Protein AF-A0A060YEF3-F1 (afdb_monomer_lite)

Foldseek 3Di:
DAQVVVLVCCLPPVVVVCVVVVVPLQDAAEDEPVDPVHHDFHPDPSRNPHHYDYDAADQLPLVVVVVVVLCVQCVVVPVPDPVSSVVSVVVPDPVVSVVSVVCNVVSVVQCVVVVNDDDPD

Organism: Oncorhynchus mykiss (NCBI:txid8022)

Radius of gyration: 16.19 Å; chains: 1; bounding box: 33×41×39 Å

pLDDT: mean 78.01, std 9.64, range [54.53, 89.94]

Sequence (121 aa):
MNGAKYREILDENLLRSAQDLRLGRRFTFQQDNVTLSTQPRPRRSDLSECPRVSQPEPGLELDRTSLEILQIAVQQRSPFKLRIYREEWEKLPKCRCAKLVATFPRRLKAVITAKGVSTKY

InterPro domains:
  IPR036397 Ribonuclease H superfamily [G3DSA:3.30.420.10] (1-46)
  IPR036397 Ribonuclease H superfamily [G3DSA:3.30.420.10] (67-121)

Secondary structure (DSSP, 8-state):
--HHHHHHHHHHHHHHHHHHTT--S---EEE-HHHHTTSPPPS-HHHHTSPEEEPPSTT--HHHHHHHHHHHHHHHH-TT-HHHHHHHHHHS-HHHHHHHHHHHHHHHHHHHHTTT-----

Structure (mmCIF, N/CA/C/O backbone):
data_AF-A0A060YEF3-F1
#
_entry.id   AF-A0A060YEF3-F1
#
loop_
_atom_site.group_PDB
_atom_site.id
_atom_site.type_symbol
_atom_site.label_atom_id
_atom_site.label_alt_id
_atom_site.label_comp_id
_atom_site.label_asym_id
_atom_site.label_entity_id
_atom_site.label_seq_id
_atom_site.pdbx_PDB_ins_code
_atom_site.Cartn_x
_atom_site.Cartn_y
_atom_site.Cartn_z
_atom_site.occupancy
_atom_site.B_iso_or_equiv
_atom_site.auth_seq_id
_atom_site.auth_comp_id
_atom_site.auth_asym_id
_atom_site.auth_atom_id
_atom_site.pdbx_PDB_model_num
ATOM 1 N N . MET A 1 1 ? 10.325 -6.526 16.569 1.00 74.62 1 MET A N 1
ATOM 2 C CA . MET A 1 1 ? 9.284 -7.438 16.037 1.00 74.62 1 MET A CA 1
ATOM 3 C C . MET A 1 1 ? 9.890 -8.834 15.914 1.00 74.62 1 MET A C 1
ATOM 5 O O . MET A 1 1 ? 11.038 -8.906 15.502 1.00 74.62 1 MET A O 1
ATOM 9 N N . ASN A 1 2 ? 9.187 -9.912 16.280 1.00 83.31 2 ASN A N 1
ATOM 10 C CA . ASN A 1 2 ? 9.643 -11.301 16.074 1.00 83.31 2 ASN A CA 1
ATOM 11 C C . ASN A 1 2 ? 8.627 -12.073 15.211 1.00 83.31 2 ASN A C 1
ATOM 13 O O . ASN A 1 2 ? 7.533 -11.567 14.960 1.00 83.31 2 ASN A O 1
ATOM 17 N N . GLY A 1 3 ? 8.967 -13.284 14.763 1.00 79.25 3 GLY A N 1
ATOM 18 C CA . GLY A 1 3 ? 8.113 -14.008 13.817 1.00 79.25 3 GLY A CA 1
ATOM 19 C C . GLY A 1 3 ? 6.787 -14.509 14.355 1.00 79.25 3 GLY A C 1
ATOM 20 O O . GLY A 1 3 ? 5.812 -14.540 13.610 1.00 79.25 3 GLY A O 1
ATOM 21 N N . ALA A 1 4 ? 6.707 -14.825 15.647 1.00 82.44 4 ALA A N 1
ATOM 22 C CA . ALA A 1 4 ? 5.442 -15.197 16.271 1.00 82.44 4 ALA A CA 1
ATOM 23 C C . ALA A 1 4 ? 4.459 -14.015 16.287 1.00 82.44 4 ALA A C 1
ATOM 25 O O . ALA A 1 4 ? 3.353 -14.147 15.770 1.00 82.44 4 ALA A O 1
ATOM 26 N N . LYS A 1 5 ? 4.902 -12.844 16.766 1.00 85.00 5 LYS A N 1
ATOM 27 C CA . LYS A 1 5 ? 4.083 -11.622 16.791 1.00 85.00 5 LYS A CA 1
ATOM 28 C C . LYS A 1 5 ? 3.729 -11.133 15.391 1.00 85.00 5 LYS A C 1
ATOM 30 O O . LYS A 1 5 ? 2.616 -10.687 15.152 1.00 85.00 5 LYS A O 1
ATOM 35 N N . TYR A 1 6 ? 4.667 -11.230 14.448 1.00 83.06 6 TYR A N 1
ATOM 36 C CA . TYR A 1 6 ? 4.398 -10.869 13.058 1.00 83.06 6 TYR A CA 1
ATOM 37 C C . TYR A 1 6 ? 3.293 -11.746 12.451 1.00 83.06 6 TYR A C 1
ATOM 39 O O . TYR A 1 6 ? 2.391 -11.245 11.784 1.00 83.06 6 TYR A O 1
ATOM 47 N N . ARG A 1 7 ? 3.328 -13.052 12.735 1.00 83.69 7 ARG A N 1
ATOM 48 C CA . ARG A 1 7 ? 2.290 -13.990 12.303 1.00 83.69 7 ARG A CA 1
ATOM 49 C C . ARG A 1 7 ? 0.930 -13.698 12.929 1.00 83.69 7 ARG A C 1
ATOM 51 O O . ARG A 1 7 ? -0.051 -13.726 12.200 1.00 83.69 7 ARG A O 1
ATOM 58 N N . GLU A 1 8 ? 0.876 -13.378 14.221 1.00 87.19 8 GLU A N 1
ATOM 59 C CA . GLU A 1 8 ? -0.369 -12.966 14.893 1.00 87.19 8 GLU A CA 1
ATOM 60 C C . GLU A 1 8 ? -0.991 -11.740 14.210 1.00 87.19 8 GLU A C 1
ATOM 62 O O . GLU A 1 8 ? -2.169 -11.760 13.860 1.00 87.19 8 GLU A O 1
ATOM 67 N N . ILE A 1 9 ? -0.180 -10.720 13.898 1.00 88.56 9 ILE A N 1
ATOM 68 C CA . ILE A 1 9 ? -0.647 -9.521 13.185 1.00 88.56 9 ILE A CA 1
ATOM 69 C C . ILE A 1 9 ? -1.244 -9.881 11.820 1.00 88.56 9 ILE A C 1
ATOM 71 O O . ILE A 1 9 ? -2.296 -9.346 11.456 1.00 88.56 9 ILE A O 1
ATOM 75 N N . LEU A 1 10 ? -0.596 -10.775 11.065 1.00 87.00 10 LEU A N 1
ATOM 76 C CA . LEU A 1 10 ? -1.112 -11.228 9.772 1.00 87.00 10 LEU A CA 1
ATOM 77 C C . LEU A 1 10 ? -2.419 -12.009 9.912 1.00 87.00 10 LEU A C 1
ATOM 79 O O . LEU A 1 10 ? -3.366 -11.726 9.180 1.00 87.00 10 LEU A O 1
ATOM 83 N N . ASP A 1 11 ? -2.475 -12.963 10.841 1.00 85.56 11 ASP A N 1
ATOM 84 C CA . ASP A 1 11 ? -3.660 -13.792 11.063 1.00 85.56 11 ASP A CA 1
ATOM 85 C C . ASP A 1 11 ? -4.871 -12.929 11.464 1.00 85.56 11 ASP A C 1
ATOM 87 O O . ASP A 1 11 ? -5.983 -13.190 11.000 1.00 85.56 11 ASP A O 1
ATOM 91 N N . GLU A 1 12 ? -4.669 -11.876 12.260 1.00 89.31 12 GLU A N 1
ATOM 92 C CA . GLU A 1 12 ? -5.732 -10.970 12.712 1.00 89.31 12 GLU A CA 1
ATOM 93 C C . GLU A 1 12 ? -6.178 -9.953 11.652 1.00 89.31 12 GLU A C 1
ATOM 95 O O . GLU A 1 12 ? -7.378 -9.707 11.494 1.00 89.31 12 GLU A O 1
ATOM 100 N N . ASN A 1 13 ? -5.232 -9.340 10.932 1.00 89.94 13 ASN A N 1
ATOM 101 C CA . ASN A 1 13 ? -5.507 -8.112 10.180 1.00 89.94 13 ASN A CA 1
ATOM 102 C C . ASN A 1 13 ? -5.547 -8.303 8.665 1.00 89.94 13 ASN A C 1
ATOM 104 O O . ASN A 1 13 ? -6.229 -7.530 7.991 1.00 89.94 13 ASN A O 1
ATOM 108 N N . LEU A 1 14 ? -4.847 -9.294 8.103 1.00 88.00 14 LEU A N 1
ATOM 109 C CA . LEU A 1 14 ? -4.652 -9.379 6.650 1.00 88.00 14 LEU A CA 1
ATOM 110 C C . LEU A 1 14 ? -5.971 -9.618 5.905 1.00 88.00 14 LEU A C 1
ATOM 112 O O . LEU A 1 14 ? -6.344 -8.836 5.030 1.00 88.00 14 LEU A O 1
ATOM 116 N N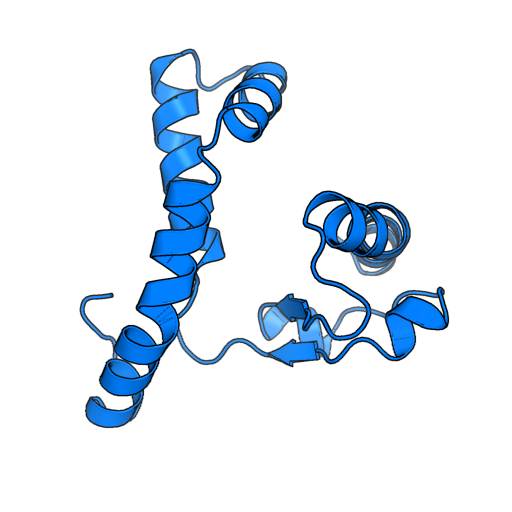 . LEU A 1 15 ? -6.713 -10.662 6.288 1.00 86.81 15 LEU A N 1
ATOM 117 C CA . LEU A 1 15 ? -7.977 -11.001 5.630 1.00 86.81 15 LEU A CA 1
ATOM 118 C C . LEU A 1 15 ? -9.044 -9.931 5.869 1.00 86.81 15 LEU A C 1
ATOM 120 O O . LEU A 1 15 ? -9.754 -9.545 4.942 1.00 86.81 15 LEU A O 1
ATOM 124 N N . ARG A 1 16 ? -9.127 -9.426 7.105 1.00 89.31 16 ARG A N 1
ATOM 125 C CA . ARG A 1 16 ? -10.058 -8.356 7.475 1.00 89.31 16 ARG A CA 1
ATOM 126 C C . ARG A 1 16 ? -9.822 -7.112 6.620 1.00 89.31 16 ARG A C 1
ATOM 128 O O . ARG A 1 16 ? -10.760 -6.577 6.043 1.00 89.31 16 ARG A O 1
ATOM 135 N N . SER A 1 17 ? -8.561 -6.721 6.453 1.00 88.88 17 SER A N 1
ATOM 136 C CA . SER A 1 17 ? -8.189 -5.579 5.616 1.00 88.88 17 SER A CA 1
ATOM 137 C C . SER A 1 17 ? -8.547 -5.809 4.145 1.00 88.88 17 SER A C 1
ATOM 139 O O . SER A 1 17 ? -9.083 -4.913 3.496 1.00 88.88 17 SER A O 1
ATOM 141 N N . ALA A 1 18 ? -8.319 -7.015 3.611 1.00 87.88 18 ALA A N 1
ATOM 142 C CA . ALA A 1 18 ? -8.701 -7.350 2.237 1.00 87.88 18 ALA A CA 1
ATOM 143 C C . ALA A 1 18 ? -10.226 -7.286 2.013 1.00 87.88 18 ALA A C 1
ATOM 145 O O . ALA A 1 18 ? -10.678 -6.838 0.954 1.00 87.88 18 ALA A O 1
ATOM 146 N N . GLN A 1 19 ? -11.015 -7.692 3.013 1.00 88.62 19 GLN A N 1
ATOM 147 C CA . GLN A 1 19 ? -12.477 -7.592 3.003 1.00 88.62 19 GLN A CA 1
ATOM 148 C C . GLN A 1 19 ? -12.947 -6.132 3.071 1.00 88.62 19 GLN A C 1
ATOM 150 O O . GLN A 1 19 ? -13.748 -5.716 2.232 1.00 88.62 19 GLN A O 1
ATOM 155 N N . ASP A 1 20 ? -12.397 -5.335 3.992 1.00 89.44 20 ASP A N 1
ATOM 156 C CA . ASP A 1 20 ? -12.735 -3.913 4.164 1.00 89.44 20 ASP A CA 1
ATOM 157 C C . ASP A 1 20 ? -12.397 -3.082 2.913 1.00 89.44 20 ASP A C 1
ATOM 159 O O . ASP A 1 20 ? -13.122 -2.154 2.535 1.00 89.44 20 ASP A O 1
ATOM 163 N N . LEU A 1 21 ? -11.311 -3.447 2.225 1.00 87.00 21 LEU A N 1
ATOM 164 C CA . LEU A 1 21 ? -10.887 -2.853 0.956 1.00 87.00 21 LEU A CA 1
ATOM 165 C C . LEU A 1 21 ? -11.593 -3.447 -0.270 1.00 87.00 21 LEU A C 1
ATOM 167 O O . LEU A 1 21 ? -11.396 -2.948 -1.377 1.00 87.00 21 LEU A O 1
ATOM 171 N N . ARG A 1 22 ? -12.431 -4.475 -0.089 1.00 89.75 22 ARG A N 1
ATOM 172 C CA . ARG A 1 22 ? -13.175 -5.162 -1.158 1.00 89.75 22 ARG A CA 1
ATOM 173 C C . ARG A 1 22 ? -12.271 -5.673 -2.290 1.00 89.75 22 ARG A C 1
ATOM 175 O O . ARG A 1 22 ? -12.658 -5.638 -3.455 1.00 89.75 22 ARG A O 1
ATOM 182 N N . LEU A 1 23 ? -11.083 -6.181 -1.951 1.00 84.75 23 LEU A N 1
ATOM 183 C CA . LEU A 1 23 ? -10.092 -6.667 -2.928 1.00 84.75 23 LEU A CA 1
ATOM 184 C C . LEU A 1 23 ? -10.484 -8.007 -3.581 1.00 84.75 23 LEU A C 1
ATOM 186 O O . LEU A 1 23 ? -9.857 -8.449 -4.542 1.00 84.75 23 LEU A O 1
ATOM 190 N N . GLY A 1 24 ? -11.542 -8.651 -3.079 1.00 84.38 24 GLY A N 1
ATOM 191 C CA . GLY A 1 24 ? -12.009 -9.951 -3.553 1.00 84.38 24 GLY A CA 1
ATOM 192 C C . GLY A 1 24 ? -11.095 -11.102 -3.122 1.00 84.38 24 GLY A C 1
ATOM 193 O O . GLY A 1 24 ? -10.217 -10.946 -2.280 1.00 84.38 24 GLY A O 1
ATOM 194 N N . ARG A 1 25 ? -11.318 -12.292 -3.697 1.00 80.38 25 ARG A N 1
ATOM 195 C CA . ARG A 1 25 ? -10.564 -13.514 -3.344 1.00 80.38 25 ARG A CA 1
ATOM 196 C C . ARG A 1 25 ? -9.139 -13.561 -3.905 1.00 80.38 25 ARG A C 1
ATOM 198 O O . ARG A 1 25 ? -8.334 -14.339 -3.419 1.00 80.38 25 ARG A O 1
ATOM 205 N N . ARG A 1 26 ? -8.835 -12.779 -4.945 1.00 83.31 26 ARG A N 1
ATOM 206 C CA . ARG A 1 26 ? -7.555 -12.826 -5.677 1.00 83.31 26 ARG A CA 1
ATOM 207 C C . ARG A 1 26 ? -6.730 -11.568 -5.427 1.00 83.31 26 ARG A C 1
ATOM 209 O O . ARG A 1 26 ? -6.402 -10.850 -6.367 1.00 83.31 26 ARG A O 1
ATOM 216 N N . PHE A 1 27 ? -6.451 -11.279 -4.160 1.00 86.44 27 PHE A N 1
ATOM 217 C CA . PHE A 1 27 ? -5.538 -10.200 -3.800 1.00 86.44 27 PHE A CA 1
ATOM 218 C C . PHE A 1 27 ? -4.113 -10.736 -3.642 1.00 86.44 27 PHE A C 1
ATOM 220 O O . PHE A 1 27 ? -3.904 -11.910 -3.343 1.00 86.44 27 PHE A O 1
ATOM 227 N N . THR A 1 28 ? -3.140 -9.854 -3.831 1.00 85.19 28 THR A N 1
ATOM 228 C CA . THR A 1 28 ? -1.719 -10.159 -3.664 1.00 85.19 28 THR A CA 1
ATOM 229 C C . THR A 1 28 ? -1.210 -9.433 -2.430 1.00 85.19 28 THR A C 1
ATOM 231 O O . THR A 1 28 ? -1.518 -8.256 -2.238 1.00 85.19 28 THR A O 1
ATOM 234 N N . PHE A 1 29 ? -0.433 -10.119 -1.596 1.00 84.50 29 PHE A N 1
ATOM 235 C CA . PHE A 1 29 ? 0.206 -9.521 -0.428 1.00 84.50 29 PHE A CA 1
ATOM 236 C C . PHE A 1 29 ? 1.675 -9.227 -0.736 1.00 84.50 29 PHE A C 1
ATOM 238 O O . PHE A 1 29 ? 2.431 -10.134 -1.081 1.00 84.50 29 PHE A O 1
ATOM 245 N N . GLN A 1 30 ? 2.082 -7.964 -0.632 1.00 81.25 30 GLN A N 1
ATOM 246 C CA . GLN A 1 30 ? 3.455 -7.534 -0.891 1.00 81.25 30 GLN A CA 1
ATOM 247 C C . GLN A 1 30 ? 4.177 -7.221 0.422 1.00 81.25 30 GLN A C 1
ATOM 249 O O . GLN A 1 30 ? 3.580 -6.631 1.320 1.00 81.25 30 GLN A O 1
ATOM 254 N N . GLN A 1 31 ? 5.448 -7.622 0.531 1.00 77.69 31 GLN A N 1
ATOM 255 C CA . GLN A 1 31 ? 6.293 -7.323 1.689 1.00 77.69 31 GLN A CA 1
ATOM 256 C C . GLN A 1 31 ? 7.791 -7.276 1.322 1.00 77.69 31 GLN A C 1
ATOM 258 O O . GLN A 1 31 ? 8.240 -7.935 0.380 1.00 77.69 31 GLN A O 1
ATOM 263 N N . ASP A 1 32 ? 8.574 -6.537 2.112 1.00 70.38 32 ASP A N 1
ATOM 264 C CA . ASP A 1 32 ? 10.032 -6.465 2.018 1.00 70.38 32 ASP A CA 1
ATOM 265 C C . ASP A 1 32 ? 10.739 -7.821 2.161 1.00 70.38 32 ASP A C 1
ATOM 267 O O . ASP A 1 32 ? 10.407 -8.656 3.016 1.00 70.38 32 ASP A O 1
ATOM 271 N N . ASN A 1 33 ? 11.799 -8.001 1.363 1.00 64.06 33 ASN A N 1
ATOM 272 C CA . ASN A 1 33 ? 12.610 -9.225 1.311 1.00 64.06 33 ASN A CA 1
ATOM 273 C C . ASN A 1 33 ? 13.251 -9.605 2.649 1.00 64.06 33 ASN A C 1
ATOM 275 O O . ASN A 1 33 ? 13.340 -10.791 2.967 1.00 64.06 33 ASN A O 1
ATOM 279 N N . VAL A 1 34 ? 13.647 -8.615 3.457 1.00 61.78 34 VAL A N 1
ATOM 280 C CA . VAL A 1 34 ? 14.262 -8.836 4.781 1.00 61.78 34 VAL A CA 1
ATOM 281 C C . VAL A 1 34 ? 13.308 -9.591 5.711 1.00 61.78 34 VAL A C 1
ATOM 283 O O . VAL A 1 34 ? 13.716 -10.428 6.515 1.00 61.78 34 VAL A O 1
ATOM 286 N N . THR A 1 35 ? 12.013 -9.333 5.570 1.00 58.88 35 THR A N 1
ATOM 287 C CA . THR A 1 35 ? 10.962 -10.011 6.325 1.00 58.88 35 THR A CA 1
ATOM 288 C C . THR A 1 35 ? 10.466 -11.295 5.665 1.00 58.88 35 THR A C 1
ATOM 290 O O . THR A 1 35 ? 10.008 -12.193 6.364 1.00 58.88 35 THR A O 1
ATOM 293 N N . LEU A 1 36 ? 10.570 -11.436 4.346 1.00 60.12 36 LEU A N 1
ATOM 294 C CA . LEU A 1 36 ? 9.986 -12.580 3.643 1.00 60.12 36 LEU A CA 1
ATOM 295 C C . LEU A 1 36 ? 10.785 -13.881 3.837 1.00 60.12 36 LEU A C 1
ATOM 297 O O . LEU A 1 36 ? 10.186 -14.950 3.920 1.00 60.12 36 LEU A O 1
ATOM 301 N N . SER A 1 37 ? 12.114 -13.783 3.970 1.00 57.25 37 SER A N 1
ATOM 302 C CA . SER A 1 37 ? 13.003 -14.944 4.170 1.00 57.25 37 SER A CA 1
ATOM 303 C C . SER A 1 37 ? 12.918 -15.546 5.583 1.00 57.25 37 SER A C 1
ATOM 305 O O . SER A 1 37 ? 13.144 -16.736 5.781 1.00 57.25 37 SER A O 1
ATOM 307 N N . THR A 1 38 ? 12.546 -14.737 6.579 1.00 56.75 38 THR A N 1
ATOM 308 C CA . THR A 1 38 ? 12.717 -15.097 8.000 1.00 56.75 38 THR A CA 1
ATOM 309 C C . THR A 1 38 ? 11.394 -15.363 8.722 1.00 56.75 38 THR A C 1
ATOM 311 O O . THR A 1 38 ? 11.390 -15.974 9.791 1.00 56.75 38 THR A O 1
ATOM 314 N N . GLN A 1 39 ? 10.258 -14.903 8.183 1.00 68.06 39 GLN A N 1
ATOM 315 C CA . GLN A 1 39 ? 9.004 -14.882 8.939 1.00 68.06 39 GLN A CA 1
ATOM 316 C C . GLN A 1 39 ? 8.051 -16.042 8.604 1.00 68.06 39 GLN A C 1
ATOM 318 O O . GLN A 1 39 ? 7.860 -16.391 7.436 1.00 68.06 39 GLN A O 1
ATOM 323 N N . PRO A 1 40 ? 7.397 -16.635 9.621 1.00 65.88 40 PRO A N 1
ATOM 324 C CA . PRO A 1 40 ? 6.528 -17.786 9.432 1.00 65.88 40 PRO A CA 1
ATOM 325 C C . PRO A 1 40 ? 5.248 -17.434 8.663 1.00 65.88 40 PRO A C 1
ATOM 327 O O . PRO A 1 40 ? 4.736 -16.313 8.717 1.00 65.88 40 PRO A O 1
ATOM 330 N N . ARG A 1 41 ? 4.701 -18.429 7.957 1.00 69.69 41 ARG A N 1
ATOM 331 C CA . ARG A 1 41 ? 3.410 -18.303 7.271 1.00 69.69 41 ARG A CA 1
ATOM 332 C C . ARG A 1 41 ? 2.251 -18.181 8.280 1.00 69.69 41 ARG A C 1
ATOM 334 O O . ARG A 1 41 ? 2.350 -18.757 9.370 1.00 69.69 41 ARG A O 1
ATOM 341 N N . PRO A 1 42 ? 1.172 -17.452 7.932 1.00 70.06 42 PRO A N 1
ATOM 342 C CA . PRO A 1 42 ? -0.075 -17.420 8.688 1.00 70.06 42 PRO A CA 1
ATOM 343 C C . PRO A 1 42 ? -0.633 -18.833 8.839 1.00 70.06 42 PRO A C 1
ATOM 345 O O . PRO A 1 42 ? -0.427 -19.683 7.969 1.00 70.06 42 PRO A O 1
ATOM 348 N N . ARG A 1 43 ? -1.306 -19.095 9.964 1.00 69.62 43 ARG A N 1
ATOM 349 C CA . ARG A 1 43 ? -1.891 -20.419 10.246 1.00 69.62 43 ARG A CA 1
ATOM 350 C C . ARG A 1 43 ? -3.177 -20.657 9.463 1.00 69.62 43 ARG A C 1
ATOM 352 O O . ARG A 1 43 ? -3.543 -21.803 9.225 1.00 69.62 43 ARG A O 1
ATOM 359 N N . ARG A 1 44 ? -3.856 -19.577 9.081 1.00 68.69 44 ARG A N 1
ATOM 360 C CA . ARG A 1 44 ? -5.087 -19.606 8.293 1.00 68.69 44 ARG A CA 1
ATOM 361 C C . ARG A 1 44 ? -4.832 -20.160 6.891 1.00 68.69 44 ARG A C 1
ATOM 363 O O . ARG A 1 44 ? -4.038 -19.599 6.136 1.00 68.69 44 ARG A O 1
ATOM 370 N N . SER A 1 45 ? -5.509 -21.254 6.546 1.00 66.00 45 SER A N 1
ATOM 371 C CA . SER A 1 45 ? -5.388 -21.946 5.254 1.00 66.00 45 SER A CA 1
ATOM 372 C C . SER A 1 45 ? -5.694 -21.011 4.078 1.00 66.00 45 SER A C 1
ATOM 374 O O . SER A 1 45 ? -4.956 -20.964 3.099 1.00 66.00 45 SER A O 1
ATOM 376 N N . ASP A 1 46 ? -6.703 -20.168 4.249 1.00 68.56 46 ASP A N 1
ATOM 377 C CA . ASP A 1 46 ? -7.145 -19.098 3.355 1.00 68.56 46 ASP A CA 1
ATOM 378 C C . ASP A 1 46 ? -6.091 -17.997 3.130 1.00 68.56 46 ASP A C 1
ATOM 380 O O . ASP A 1 46 ? -6.037 -17.391 2.061 1.00 68.56 46 ASP A O 1
ATOM 384 N N . LEU A 1 47 ? -5.198 -17.768 4.099 1.00 66.81 47 LEU A N 1
ATOM 385 C CA . LEU A 1 47 ? -4.061 -16.852 3.952 1.00 66.81 47 LEU A CA 1
ATOM 386 C C . LEU A 1 47 ? -2.796 -17.548 3.440 1.00 66.81 47 LEU A C 1
ATOM 388 O O . LEU A 1 47 ? -1.905 -16.889 2.903 1.00 66.81 47 LEU A O 1
ATOM 392 N N . SER A 1 48 ? -2.697 -18.868 3.606 1.00 63.03 48 SER A N 1
ATOM 393 C CA . SER A 1 48 ? -1.558 -19.655 3.126 1.00 63.03 48 SER A CA 1
ATOM 394 C C . SER A 1 48 ? -1.495 -19.731 1.596 1.00 63.03 48 SER A C 1
ATOM 396 O O . SER A 1 48 ? -0.402 -19.826 1.040 1.00 63.03 48 SER A O 1
ATOM 398 N N . GLU A 1 49 ? -2.648 -19.605 0.932 1.00 67.31 49 GLU A N 1
ATOM 399 C CA . GLU A 1 49 ? -2.784 -19.574 -0.530 1.00 67.31 49 GLU A CA 1
ATOM 400 C C . GLU A 1 49 ? -2.629 -18.167 -1.128 1.00 67.31 49 GLU A C 1
ATOM 402 O O . GLU A 1 49 ? -2.524 -18.023 -2.346 1.00 67.31 49 GLU A O 1
ATOM 407 N N . CYS A 1 50 ? -2.598 -17.118 -0.297 1.00 72.31 50 CYS A N 1
ATOM 408 C CA . CYS A 1 50 ? -2.461 -15.744 -0.771 1.00 72.31 50 CYS A CA 1
ATOM 409 C C . CYS A 1 50 ? -1.090 -15.544 -1.448 1.00 72.31 50 CYS A C 1
ATOM 411 O O . CYS A 1 50 ? -0.058 -15.700 -0.779 1.00 72.31 50 CYS A O 1
ATOM 413 N N . PRO A 1 51 ? -1.042 -15.154 -2.739 1.00 75.81 51 PRO A N 1
ATOM 414 C CA . PRO A 1 51 ? 0.213 -14.907 -3.435 1.00 75.81 51 PRO A CA 1
ATOM 415 C C . PRO A 1 51 ? 1.028 -13.829 -2.722 1.00 75.81 51 PRO A C 1
ATOM 417 O O . PRO A 1 51 ? 0.539 -12.720 -2.481 1.00 75.81 51 PRO A O 1
ATOM 420 N N . ARG A 1 52 ? 2.278 -14.162 -2.389 1.00 73.62 52 ARG A N 1
ATOM 421 C CA . ARG A 1 52 ? 3.225 -13.238 -1.766 1.00 73.62 52 ARG A CA 1
ATOM 422 C C . ARG A 1 52 ? 4.198 -12.712 -2.798 1.00 73.62 52 ARG A C 1
ATOM 424 O O . ARG A 1 52 ? 4.850 -13.497 -3.480 1.00 73.62 52 ARG A O 1
ATOM 431 N N . VAL A 1 53 ? 4.310 -11.395 -2.878 1.00 69.25 53 VAL A N 1
ATOM 432 C CA . VAL A 1 53 ? 5.290 -10.732 -3.735 1.00 69.25 53 VAL A CA 1
ATOM 433 C C . VAL A 1 53 ? 6.353 -10.087 -2.861 1.00 69.25 53 VAL A C 1
ATOM 435 O O . VAL A 1 53 ? 6.077 -9.227 -2.028 1.00 69.25 53 VAL A O 1
ATOM 438 N N . SER A 1 54 ? 7.579 -10.537 -3.074 1.00 67.00 54 SER A N 1
ATOM 439 C CA . SER A 1 54 ? 8.799 -9.907 -2.595 1.00 67.00 54 SER A CA 1
ATOM 440 C C . SER A 1 54 ? 9.000 -8.538 -3.238 1.00 67.00 54 SER A C 1
ATOM 442 O O . SER A 1 54 ? 8.912 -8.421 -4.461 1.00 67.00 54 SER A O 1
ATOM 444 N N . GLN A 1 55 ? 9.308 -7.511 -2.444 1.00 65.56 55 GLN A N 1
ATOM 445 C CA . GLN A 1 55 ? 9.705 -6.209 -2.989 1.00 65.56 55 GLN A CA 1
ATOM 446 C C . GLN A 1 55 ? 11.034 -6.292 -3.757 1.00 65.56 55 GLN A C 1
ATOM 448 O O . GLN A 1 55 ? 12.014 -6.798 -3.212 1.00 65.56 55 GLN A O 1
ATOM 453 N N . PRO A 1 56 ? 11.110 -5.759 -4.987 1.00 58.28 56 PRO A N 1
ATOM 454 C CA . PRO A 1 56 ? 12.376 -5.483 -5.653 1.00 58.28 56 PRO A CA 1
ATOM 455 C C . PRO A 1 56 ? 12.840 -4.044 -5.366 1.00 58.28 56 PRO A C 1
ATOM 457 O O . PRO A 1 56 ? 12.031 -3.134 -5.483 1.00 58.28 56 PRO A O 1
ATOM 460 N N . GLU A 1 57 ? 14.132 -3.884 -5.057 1.00 59.81 57 GLU A N 1
ATOM 461 C CA . GLU A 1 57 ? 14.965 -2.658 -5.025 1.00 59.81 57 GLU A CA 1
ATOM 462 C C . GLU A 1 57 ? 14.446 -1.379 -4.296 1.00 59.81 57 GLU A C 1
ATOM 464 O O . GLU A 1 57 ? 13.253 -1.054 -4.300 1.00 59.81 57 GLU A O 1
ATOM 469 N N . PRO A 1 58 ? 15.347 -0.560 -3.708 1.00 54.53 58 PRO A N 1
ATOM 470 C CA . PRO A 1 58 ? 14.988 0.735 -3.122 1.00 54.53 58 PRO A CA 1
ATOM 471 C C . PRO A 1 58 ? 14.424 1.680 -4.203 1.00 54.53 58 PRO A C 1
ATOM 473 O O . PRO A 1 58 ? 15.133 2.085 -5.120 1.00 54.53 58 PRO A O 1
ATOM 476 N N . GLY A 1 59 ? 13.133 2.020 -4.117 1.00 56.19 59 GLY A N 1
ATOM 477 C CA . GLY A 1 59 ? 12.428 2.883 -5.089 1.00 56.19 59 GLY A CA 1
ATOM 478 C C . GLY A 1 59 ? 11.023 2.401 -5.480 1.00 56.19 59 GLY A C 1
ATOM 479 O O . GLY A 1 59 ? 10.252 3.128 -6.111 1.00 56.19 59 GLY A O 1
ATOM 480 N N . LEU A 1 60 ? 10.648 1.181 -5.078 1.00 59.44 60 LEU A N 1
ATOM 481 C CA . LEU A 1 60 ? 9.301 0.620 -5.267 1.00 59.44 60 LEU A CA 1
ATOM 482 C C . LEU A 1 60 ? 8.474 0.539 -3.967 1.00 59.44 60 LEU A C 1
ATOM 484 O O . LEU A 1 60 ? 7.371 -0.007 -3.970 1.00 59.44 60 LEU A O 1
ATOM 488 N N . GLU A 1 61 ? 8.961 1.130 -2.873 1.00 65.94 61 GLU A N 1
ATOM 489 C CA . GLU A 1 61 ? 8.302 1.171 -1.558 1.00 65.94 61 GLU A CA 1
ATOM 490 C C . GLU A 1 61 ? 7.094 2.132 -1.548 1.00 65.94 61 GLU A C 1
ATOM 492 O O . GLU A 1 61 ? 7.204 3.312 -1.208 1.00 65.94 61 GLU A O 1
ATOM 497 N N . LEU A 1 62 ? 5.905 1.640 -1.914 1.00 64.31 62 LEU A N 1
ATOM 498 C CA . LEU A 1 62 ? 4.662 2.422 -1.789 1.00 64.31 62 LEU A CA 1
ATOM 499 C C . LEU A 1 62 ? 4.263 2.685 -0.334 1.00 64.31 62 LEU A C 1
ATOM 501 O O . LEU A 1 62 ? 3.692 3.739 -0.028 1.00 64.31 62 LEU A O 1
ATOM 505 N N . ASP A 1 63 ? 4.574 1.747 0.557 1.00 61.78 63 ASP A N 1
ATOM 506 C CA . ASP A 1 63 ? 4.245 1.853 1.978 1.00 61.78 63 ASP A CA 1
ATOM 507 C C . ASP A 1 63 ? 5.023 2.985 2.643 1.00 61.78 63 ASP A C 1
ATOM 509 O O . ASP A 1 63 ? 4.453 3.742 3.430 1.00 61.78 63 ASP A O 1
ATOM 513 N N . ARG A 1 64 ? 6.286 3.192 2.249 1.00 66.31 64 ARG A N 1
ATOM 514 C CA . ARG A 1 64 ? 7.100 4.314 2.725 1.00 66.31 64 ARG A CA 1
ATOM 515 C C . ARG A 1 64 ? 6.488 5.660 2.351 1.00 66.31 64 ARG A C 1
ATOM 517 O O . ARG A 1 64 ? 6.354 6.523 3.213 1.00 66.31 64 ARG A O 1
ATOM 524 N N . THR A 1 65 ? 6.021 5.817 1.110 1.00 69.38 65 THR A N 1
ATOM 525 C CA . THR A 1 65 ? 5.337 7.051 0.683 1.00 69.38 65 THR A CA 1
ATOM 526 C C . THR A 1 65 ? 4.036 7.283 1.463 1.00 69.38 65 THR A C 1
ATOM 528 O O . THR A 1 65 ? 3.716 8.415 1.824 1.00 69.38 65 THR A O 1
ATOM 531 N N . SER A 1 66 ? 3.279 6.223 1.760 1.00 71.94 66 SER A N 1
ATOM 532 C CA . SER A 1 66 ? 2.055 6.333 2.568 1.00 71.94 66 SER A CA 1
ATOM 533 C C . SER A 1 66 ? 2.365 6.706 4.024 1.00 71.94 66 SER A C 1
ATOM 535 O O . SER A 1 66 ? 1.675 7.545 4.606 1.00 71.94 66 SER A O 1
ATOM 537 N N . LEU A 1 67 ? 3.435 6.141 4.593 1.00 72.62 67 LEU A N 1
ATOM 538 C CA . LEU A 1 67 ? 3.911 6.437 5.943 1.00 72.62 67 LEU A CA 1
ATOM 539 C C . LEU A 1 67 ? 4.389 7.889 6.083 1.00 72.62 67 LEU A C 1
ATOM 541 O O . LEU A 1 67 ? 4.054 8.537 7.070 1.00 72.62 67 LEU A O 1
ATOM 545 N N . GLU A 1 68 ? 5.110 8.423 5.098 1.00 78.50 68 GLU A N 1
ATOM 546 C CA . GLU A 1 68 ? 5.549 9.827 5.087 1.00 78.50 68 GLU A CA 1
ATOM 547 C C . GLU A 1 68 ? 4.359 10.798 5.104 1.00 78.50 68 GLU A C 1
ATOM 549 O O . GLU A 1 68 ? 4.351 11.755 5.879 1.00 78.50 68 GLU A O 1
ATOM 554 N N . ILE A 1 69 ? 3.307 10.521 4.322 1.00 78.19 69 ILE A N 1
ATOM 555 C CA . ILE A 1 69 ? 2.077 11.335 4.322 1.00 78.19 69 ILE A CA 1
ATOM 556 C C . ILE A 1 69 ? 1.446 11.372 5.721 1.00 78.19 69 ILE A C 1
ATOM 558 O O . ILE A 1 69 ? 1.021 12.433 6.183 1.00 78.19 69 ILE A O 1
ATOM 562 N N . LEU A 1 70 ? 1.397 10.227 6.402 1.00 80.31 70 LEU A N 1
ATOM 563 C CA . LEU A 1 70 ? 0.850 10.126 7.755 1.00 80.31 70 LEU A CA 1
ATOM 564 C C . LEU A 1 70 ? 1.733 10.825 8.782 1.00 80.31 70 LEU A C 1
ATOM 566 O O . LEU A 1 70 ? 1.213 11.519 9.649 1.00 80.31 70 LEU A O 1
ATOM 570 N N . GLN A 1 71 ? 3.054 10.684 8.678 1.00 80.94 71 GLN A N 1
ATOM 571 C CA . GLN A 1 71 ? 3.992 11.364 9.569 1.00 80.94 71 GLN A CA 1
ATOM 572 C C . GLN A 1 71 ? 3.847 12.883 9.472 1.00 80.94 71 GLN A C 1
ATOM 574 O O . GLN A 1 71 ? 3.752 13.535 10.510 1.00 80.94 71 GLN A O 1
ATOM 579 N N . ILE A 1 72 ? 3.737 13.436 8.259 1.00 81.75 72 ILE A N 1
ATOM 580 C CA . ILE A 1 72 ? 3.504 14.873 8.050 1.00 81.75 72 ILE A CA 1
ATOM 581 C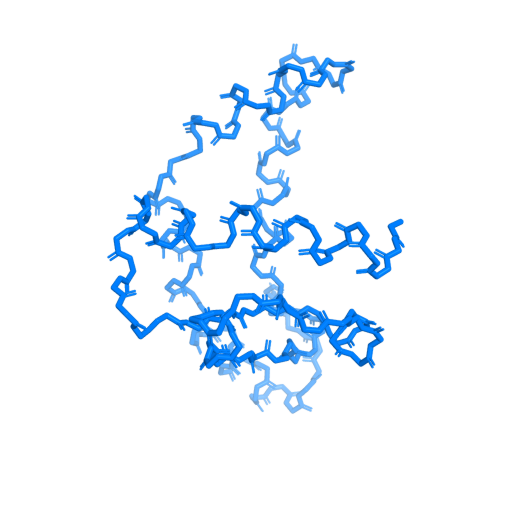 C . ILE A 1 72 ? 2.190 15.308 8.718 1.00 81.75 72 ILE A C 1
ATOM 583 O O . ILE A 1 72 ? 2.167 16.302 9.444 1.00 81.75 72 ILE A O 1
ATOM 587 N N . ALA A 1 73 ? 1.101 14.555 8.525 1.00 80.75 73 ALA A N 1
ATOM 588 C CA . ALA A 1 73 ? -0.199 14.873 9.122 1.00 80.75 73 ALA A CA 1
ATOM 589 C C . ALA A 1 73 ? -0.178 14.807 10.663 1.00 80.75 73 ALA A C 1
ATOM 591 O O . ALA A 1 73 ? -0.715 15.684 11.344 1.00 80.75 73 ALA A O 1
ATOM 592 N N . VAL A 1 74 ? 0.489 13.799 11.230 1.00 82.50 74 VAL A N 1
ATOM 593 C CA . VAL A 1 74 ? 0.617 13.630 12.685 1.00 82.50 74 VAL A CA 1
ATOM 594 C C . VAL A 1 74 ? 1.499 14.719 13.299 1.00 82.50 74 VAL A C 1
ATOM 596 O O . VAL A 1 74 ? 1.136 15.280 14.337 1.00 82.50 74 VAL A O 1
ATOM 599 N N . GLN A 1 75 ? 2.616 15.064 12.653 1.00 80.88 75 GLN A N 1
ATOM 600 C CA . GLN A 1 75 ? 3.516 16.134 13.094 1.00 80.88 75 GLN A CA 1
ATOM 601 C C . GLN A 1 75 ? 2.811 17.494 13.156 1.00 80.88 75 GLN A C 1
ATOM 603 O O . GLN A 1 75 ? 3.064 18.254 14.087 1.00 80.88 75 GLN A O 1
ATOM 608 N N . GLN A 1 76 ? 1.885 17.776 12.233 1.00 81.38 76 GLN A N 1
ATOM 609 C CA . GLN A 1 76 ? 1.108 19.022 12.239 1.00 81.38 76 GLN A CA 1
ATOM 610 C C . GLN A 1 76 ? 0.124 19.134 13.414 1.00 81.38 76 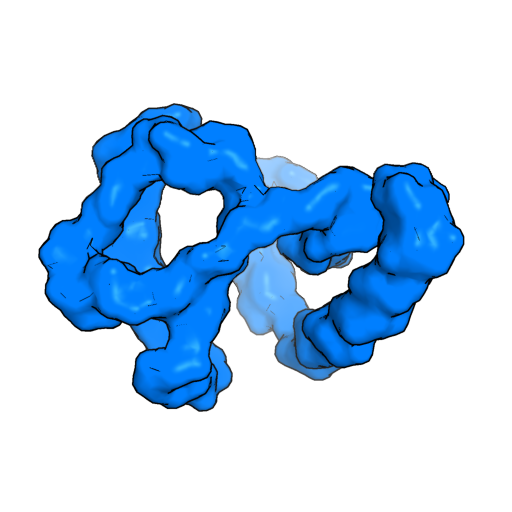GLN A C 1
ATOM 612 O O . GLN A 1 76 ? -0.195 20.246 13.827 1.00 81.38 76 GLN A O 1
ATOM 617 N N . ARG A 1 77 ? -0.375 18.014 13.960 1.00 78.38 77 ARG A N 1
ATOM 618 C CA . ARG A 1 77 ? -1.346 18.028 15.073 1.00 78.38 77 ARG A CA 1
ATOM 619 C C . ARG A 1 77 ? -0.678 17.898 16.437 1.00 78.38 77 ARG A C 1
ATOM 621 O O . ARG A 1 77 ? -0.965 18.693 17.325 1.00 78.38 77 ARG A O 1
ATOM 628 N N . SER A 1 78 ? 0.152 16.872 16.627 1.00 73.62 78 SER A N 1
ATOM 629 C CA . SER A 1 78 ? 1.032 16.683 17.790 1.00 73.62 78 SER A CA 1
ATOM 630 C C . SER A 1 78 ? 1.770 15.340 17.646 1.00 73.62 78 SER A C 1
ATOM 632 O O . SER A 1 78 ? 1.121 14.292 17.614 1.00 73.62 78 SER A O 1
ATOM 634 N N . PRO A 1 79 ? 3.112 15.316 17.618 1.00 65.75 79 PRO A N 1
ATOM 635 C CA . PRO A 1 79 ? 3.874 14.110 17.282 1.00 65.75 79 PRO A CA 1
ATOM 636 C C . PRO A 1 79 ? 3.890 13.013 18.366 1.00 65.75 79 PRO A C 1
ATOM 638 O O . PRO A 1 79 ? 4.320 11.895 18.090 1.00 65.75 79 PRO A O 1
ATOM 641 N N . PHE A 1 80 ? 3.407 13.287 19.586 1.00 63.94 80 PHE A N 1
ATOM 642 C CA . PHE A 1 80 ? 3.643 12.419 20.754 1.00 63.94 80 PHE A CA 1
ATOM 643 C C . PHE A 1 80 ? 2.449 11.569 21.207 1.00 63.94 80 PHE A C 1
ATOM 645 O O . PHE A 1 80 ? 2.545 10.863 22.210 1.00 63.94 80 PHE A O 1
ATOM 652 N N . LYS A 1 81 ? 1.309 11.606 20.507 1.00 75.19 81 LYS A N 1
ATOM 653 C CA . LYS A 1 81 ? 0.113 10.850 20.917 1.00 75.19 81 LYS A CA 1
ATOM 654 C C . LYS A 1 81 ? -0.224 9.766 19.899 1.00 75.19 81 LYS A C 1
ATOM 656 O O . LYS A 1 81 ? -0.730 10.061 18.823 1.00 75.19 81 LYS A O 1
ATOM 661 N N . LEU A 1 82 ? -0.045 8.499 20.289 1.00 75.19 82 LEU A N 1
ATOM 662 C CA . LEU A 1 82 ? -0.422 7.315 19.494 1.00 75.19 82 LEU A CA 1
ATOM 663 C C . LEU A 1 82 ? -1.867 7.371 18.974 1.00 75.19 82 LEU A C 1
ATOM 665 O O . LEU A 1 82 ? -2.139 6.944 17.857 1.00 75.19 82 LEU A O 1
ATOM 669 N N . ARG A 1 83 ? -2.791 7.963 19.744 1.00 82.12 83 ARG A N 1
ATOM 670 C CA . ARG A 1 83 ? -4.189 8.146 19.323 1.00 82.12 83 ARG A CA 1
ATOM 671 C C . ARG A 1 83 ? -4.316 8.949 18.021 1.00 82.12 83 ARG A C 1
ATOM 673 O O . ARG A 1 83 ? -5.171 8.637 17.202 1.00 82.12 83 ARG A O 1
ATOM 680 N N . ILE A 1 84 ? -3.432 9.925 17.807 1.00 82.06 84 ILE A N 1
ATOM 681 C CA . ILE A 1 84 ? -3.438 10.784 16.615 1.00 82.06 84 ILE A CA 1
ATOM 682 C C . ILE A 1 84 ? -3.045 9.985 15.371 1.00 82.06 84 ILE A C 1
ATOM 684 O O . ILE A 1 84 ? -3.640 10.194 14.324 1.00 82.06 84 ILE A O 1
ATOM 688 N N . TYR A 1 85 ? -2.130 9.014 15.481 1.00 81.94 85 TYR A N 1
ATOM 689 C CA . TYR A 1 85 ? -1.780 8.147 14.350 1.00 81.94 85 TYR A CA 1
ATOM 690 C C . TYR A 1 85 ? -2.992 7.380 13.825 1.00 81.94 85 TYR A C 1
ATOM 692 O O . TYR A 1 85 ? -3.188 7.306 12.617 1.00 81.94 85 TYR A O 1
ATOM 700 N N . ARG A 1 86 ? -3.835 6.852 14.721 1.00 83.50 86 ARG A N 1
ATOM 701 C CA . ARG A 1 86 ? -5.061 6.157 14.318 1.00 83.50 86 ARG A CA 1
ATOM 702 C C . ARG A 1 86 ? -6.079 7.111 13.690 1.00 83.50 86 ARG A C 1
ATOM 704 O O . ARG A 1 86 ? -6.626 6.797 12.640 1.00 83.50 86 ARG A O 1
ATOM 711 N N . GLU A 1 87 ? -6.301 8.275 14.303 1.00 87.62 87 GLU A N 1
ATOM 712 C CA . GLU A 1 87 ? -7.220 9.292 13.771 1.00 87.62 87 GLU A CA 1
ATOM 713 C C . GLU A 1 87 ? -6.798 9.779 12.373 1.00 87.62 87 GLU A C 1
ATOM 715 O O . GLU A 1 87 ? -7.640 9.930 11.493 1.00 87.62 87 GLU A O 1
ATOM 720 N N . GLU A 1 88 ? -5.505 10.029 12.153 1.00 86.69 88 GLU A N 1
ATOM 721 C CA . GLU A 1 88 ? -4.993 10.476 10.852 1.00 86.69 88 GLU A CA 1
ATOM 722 C C . GLU A 1 88 ? -4.946 9.340 9.822 1.00 86.69 88 GLU A C 1
ATOM 724 O O . GLU A 1 88 ? -5.205 9.578 8.643 1.00 86.69 88 GLU A O 1
ATOM 729 N N . TRP A 1 89 ? -4.707 8.097 10.256 1.00 85.12 89 TRP A N 1
ATOM 730 C CA . TRP A 1 89 ? -4.829 6.916 9.398 1.00 85.12 89 TRP A CA 1
ATOM 731 C C . TRP A 1 89 ? -6.243 6.764 8.836 1.00 85.12 89 TRP A C 1
ATOM 733 O O . TRP A 1 89 ? -6.417 6.592 7.631 1.00 85.12 89 TRP A O 1
ATOM 743 N N . GLU A 1 90 ? -7.266 6.885 9.685 1.00 86.56 90 GLU A N 1
ATOM 744 C CA . GLU A 1 90 ? -8.670 6.766 9.271 1.00 86.56 90 GLU A CA 1
ATOM 745 C C . GLU A 1 90 ? -9.106 7.899 8.321 1.00 86.56 90 GLU A C 1
ATOM 747 O O . GLU A 1 90 ? -9.987 7.701 7.482 1.00 86.56 90 GLU A O 1
ATOM 752 N N . LYS A 1 91 ? -8.459 9.070 8.395 1.00 88.31 91 LYS A N 1
ATOM 753 C CA . LYS A 1 91 ? -8.700 10.207 7.489 1.00 88.31 91 LYS A CA 1
ATOM 754 C C . LYS A 1 91 ? -7.955 10.114 6.163 1.00 88.31 91 LYS A C 1
ATOM 756 O O . LYS A 1 91 ? -8.229 10.924 5.273 1.00 88.31 91 LYS A O 1
ATOM 761 N N . LEU A 1 92 ? -7.006 9.187 6.015 1.00 84.25 92 LEU A N 1
ATOM 762 C CA . LEU A 1 92 ? -6.176 9.105 4.820 1.00 84.25 92 LEU A CA 1
ATOM 763 C C . LEU A 1 92 ? -7.068 8.886 3.582 1.00 84.25 92 LEU A C 1
ATOM 765 O O . LEU A 1 92 ? -7.764 7.869 3.486 1.00 84.25 92 LEU A O 1
ATOM 769 N N . PRO A 1 93 ? -7.078 9.813 2.604 1.00 83.62 93 PRO A N 1
ATOM 770 C CA . PRO A 1 93 ? -7.994 9.694 1.482 1.00 83.62 93 PRO A CA 1
ATOM 771 C C . PRO A 1 93 ? -7.671 8.462 0.636 1.00 83.62 93 PRO A C 1
ATOM 773 O O . PRO A 1 93 ? -6.595 8.378 0.039 1.00 83.62 93 PRO A O 1
ATOM 776 N N . LYS A 1 94 ? -8.639 7.548 0.482 1.00 83.31 94 LYS A N 1
ATOM 777 C CA . LYS A 1 94 ? -8.495 6.343 -0.362 1.00 83.31 94 LYS A CA 1
ATOM 778 C C . LYS A 1 94 ? -8.041 6.678 -1.788 1.00 83.31 94 LYS A C 1
ATOM 780 O O . LYS A 1 94 ? -7.269 5.936 -2.390 1.00 83.31 94 LYS A O 1
ATOM 785 N N . CYS A 1 95 ? -8.464 7.829 -2.317 1.00 83.81 95 CYS A N 1
ATOM 786 C CA . CYS A 1 95 ? -8.058 8.307 -3.638 1.00 83.81 95 CYS A CA 1
ATOM 787 C C . CYS A 1 95 ? -6.555 8.625 -3.738 1.00 83.81 95 CYS A C 1
ATOM 789 O O . CYS A 1 95 ? -5.978 8.462 -4.812 1.00 83.81 95 CYS A O 1
ATOM 791 N N . ARG A 1 96 ? -5.897 9.044 -2.645 1.00 82.62 96 ARG A N 1
ATOM 792 C CA . ARG A 1 96 ? -4.439 9.240 -2.615 1.00 82.62 96 ARG A CA 1
ATOM 793 C C . ARG A 1 96 ? -3.709 7.902 -2.668 1.00 82.62 96 ARG A C 1
ATOM 795 O O . ARG A 1 96 ? -2.818 7.758 -3.498 1.00 82.62 96 ARG A O 1
ATOM 802 N N . CYS A 1 97 ? -4.133 6.917 -1.874 1.00 83.31 97 CYS A N 1
ATOM 803 C CA . CYS A 1 97 ? -3.581 5.558 -1.929 1.00 83.31 97 CYS A CA 1
ATOM 804 C C . CYS A 1 97 ? -3.750 4.942 -3.326 1.00 83.31 97 CYS A C 1
ATOM 806 O O . CYS A 1 97 ? -2.793 4.426 -3.895 1.00 83.31 97 CYS A O 1
ATOM 808 N N . ALA A 1 98 ? -4.932 5.084 -3.935 1.00 84.50 98 ALA A N 1
ATOM 809 C CA . ALA A 1 98 ? -5.185 4.602 -5.293 1.00 84.50 98 ALA A CA 1
ATOM 810 C C . ALA A 1 98 ? -4.263 5.262 -6.336 1.00 84.50 98 ALA A C 1
ATOM 812 O O . ALA A 1 98 ? -3.731 4.578 -7.209 1.00 84.50 98 ALA A O 1
ATOM 813 N N . LYS A 1 99 ? -4.024 6.578 -6.228 1.00 86.75 99 LYS A N 1
ATOM 814 C CA . LYS A 1 99 ? -3.074 7.288 -7.100 1.00 86.75 99 LYS A CA 1
ATOM 815 C C . LYS A 1 99 ? -1.650 6.765 -6.934 1.00 86.75 99 LYS A C 1
ATOM 817 O O . LYS A 1 99 ? -0.980 6.576 -7.942 1.00 86.75 99 LYS A O 1
ATOM 822 N N . LEU A 1 100 ? -1.207 6.504 -5.702 1.00 83.38 100 LEU A N 1
ATOM 823 C CA . LEU A 1 100 ? 0.110 5.918 -5.439 1.00 83.38 100 LEU A CA 1
ATOM 824 C C . LEU A 1 100 ? 0.245 4.556 -6.127 1.00 83.38 100 LEU A C 1
ATOM 826 O O . LEU A 1 100 ? 1.169 4.375 -6.921 1.00 83.38 100 LEU A O 1
ATOM 830 N N . VAL A 1 101 ? -0.720 3.652 -5.930 1.00 84.62 101 VAL A N 1
ATOM 831 C CA . VAL A 1 101 ? -0.749 2.329 -6.587 1.00 84.62 101 VAL A CA 1
ATOM 832 C C . VAL A 1 101 ? -0.733 2.459 -8.111 1.00 84.62 101 VAL A C 1
ATOM 834 O O . VAL A 1 101 ? 0.041 1.780 -8.783 1.00 84.62 101 VAL A O 1
ATOM 837 N N . ALA A 1 102 ? -1.494 3.401 -8.670 1.00 86.50 102 ALA A N 1
ATOM 838 C CA . ALA A 1 102 ? -1.524 3.646 -10.111 1.00 86.50 102 ALA A CA 1
ATOM 839 C C . ALA A 1 102 ? -0.178 4.129 -10.693 1.00 86.50 102 ALA A C 1
ATOM 841 O O . ALA A 1 102 ? 0.049 3.994 -11.897 1.00 86.50 102 ALA A O 1
ATOM 842 N N . THR A 1 103 ? 0.737 4.674 -9.878 1.00 85.88 103 THR A N 1
ATOM 843 C CA . THR A 1 103 ? 2.087 5.045 -10.347 1.00 85.88 103 THR A CA 1
ATOM 844 C C . THR A 1 103 ? 3.049 3.864 -10.451 1.00 85.88 103 THR A C 1
ATOM 846 O O . THR A 1 103 ? 4.066 3.983 -11.139 1.00 85.88 103 THR A O 1
ATOM 849 N N . PHE A 1 104 ? 2.733 2.719 -9.839 1.00 85.31 104 PHE A N 1
ATOM 850 C CA . PHE A 1 104 ? 3.638 1.572 -9.757 1.00 85.31 104 PHE A CA 1
ATOM 851 C C . PHE A 1 104 ? 4.152 1.079 -11.121 1.00 85.31 104 PHE A C 1
ATOM 853 O O . PHE A 1 104 ? 5.367 0.933 -11.259 1.00 85.31 104 PHE A O 1
ATOM 860 N N . PRO A 1 105 ? 3.324 0.939 -12.180 1.00 88.94 105 PRO A N 1
ATOM 861 C CA . PRO A 1 105 ? 3.825 0.536 -13.497 1.00 88.94 105 PRO A CA 1
ATOM 862 C C . PRO A 1 105 ? 4.867 1.506 -14.076 1.00 88.94 105 PRO A C 1
ATOM 864 O O . PRO A 1 105 ? 5.805 1.087 -14.753 1.00 88.94 105 PRO A O 1
ATOM 867 N N . ARG A 1 106 ? 4.735 2.811 -13.796 1.00 88.44 106 ARG A N 1
ATOM 868 C CA . ARG A 1 106 ? 5.702 3.828 -14.246 1.00 88.44 106 ARG A CA 1
ATOM 869 C C . ARG A 1 106 ? 7.016 3.724 -13.478 1.00 88.44 106 ARG A C 1
ATOM 871 O O . ARG A 1 106 ? 8.071 3.815 -14.102 1.00 88.44 106 ARG A O 1
ATOM 878 N N . ARG A 1 107 ? 6.949 3.503 -12.160 1.00 88.00 107 ARG A N 1
ATOM 879 C CA . ARG A 1 107 ? 8.130 3.267 -11.316 1.00 88.00 107 ARG A CA 1
ATOM 880 C C . ARG A 1 107 ? 8.877 2.012 -11.765 1.00 88.00 107 ARG A C 1
ATOM 882 O O . ARG A 1 107 ? 10.073 2.078 -12.018 1.00 88.00 107 ARG A O 1
ATOM 889 N N . LEU A 1 108 ? 8.155 0.912 -11.991 1.00 85.25 108 LEU A N 1
ATOM 890 C CA . LEU A 1 108 ? 8.733 -0.340 -12.479 1.00 85.25 108 LEU A CA 1
ATOM 891 C C . LEU A 1 108 ? 9.420 -0.154 -13.839 1.00 85.25 108 LEU A C 1
ATOM 893 O O . LEU A 1 108 ? 10.558 -0.577 -14.023 1.00 85.25 108 LEU A O 1
ATOM 897 N N . LYS A 1 109 ? 8.773 0.551 -14.776 1.00 87.50 109 LYS A N 1
ATOM 898 C CA . LYS A 1 109 ? 9.383 0.881 -16.071 1.00 87.50 109 LYS A CA 1
ATOM 899 C C . LYS A 1 109 ? 10.662 1.708 -15.911 1.00 87.50 109 LYS A C 1
ATOM 901 O O . LYS A 1 109 ? 11.628 1.457 -16.631 1.00 87.50 109 LYS A O 1
ATOM 906 N N . ALA A 1 110 ? 10.684 2.669 -14.987 1.00 86.25 110 ALA A N 1
ATOM 907 C CA . ALA A 1 110 ? 11.873 3.470 -14.707 1.00 86.25 110 ALA A CA 1
ATOM 908 C C . ALA A 1 110 ? 13.021 2.612 -14.155 1.00 86.25 110 ALA A C 1
ATOM 910 O O . ALA A 1 110 ? 14.132 2.731 -14.658 1.00 86.25 110 ALA A O 1
ATOM 911 N N . VAL A 1 111 ? 12.746 1.704 -13.213 1.00 84.56 111 VAL A N 1
ATOM 912 C CA . VAL A 1 111 ? 13.747 0.777 -12.648 1.00 84.56 111 VAL A CA 1
ATOM 913 C C . VAL A 1 111 ? 14.306 -0.159 -13.723 1.00 84.56 111 VAL A C 1
ATOM 915 O O . VAL A 1 111 ? 15.520 -0.320 -13.828 1.00 84.56 111 VAL A O 1
ATOM 918 N N . ILE A 1 112 ? 13.441 -0.721 -14.577 1.00 87.00 112 ILE A N 1
ATOM 919 C CA . ILE A 1 112 ? 13.862 -1.569 -15.706 1.00 87.00 112 ILE A CA 1
ATOM 920 C C . ILE A 1 112 ? 14.753 -0.775 -16.670 1.00 87.00 112 ILE A C 1
ATOM 922 O O . ILE A 1 112 ? 15.808 -1.253 -17.080 1.00 87.00 112 ILE A O 1
ATOM 926 N N . THR A 1 113 ? 14.361 0.459 -17.003 1.00 89.38 113 THR A N 1
ATOM 927 C CA . THR A 1 113 ? 15.135 1.336 -17.901 1.00 89.38 113 THR A CA 1
ATOM 928 C C . THR A 1 113 ? 16.485 1.712 -17.287 1.00 89.38 113 THR A C 1
ATOM 930 O O . THR A 1 113 ? 17.497 1.728 -17.982 1.00 89.38 113 THR A O 1
ATOM 933 N N . ALA A 1 114 ? 16.512 1.960 -15.977 1.00 86.88 114 ALA A N 1
ATOM 934 C CA 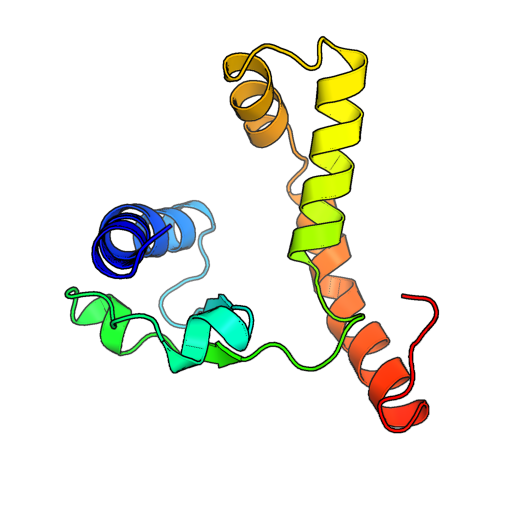. ALA A 1 114 ? 17.714 2.250 -15.206 1.00 86.88 114 ALA A CA 1
ATOM 935 C C . ALA A 1 114 ? 18.555 0.998 -14.899 1.00 86.88 114 ALA A C 1
ATOM 937 O O . ALA A 1 114 ? 19.564 1.110 -14.211 1.00 86.88 114 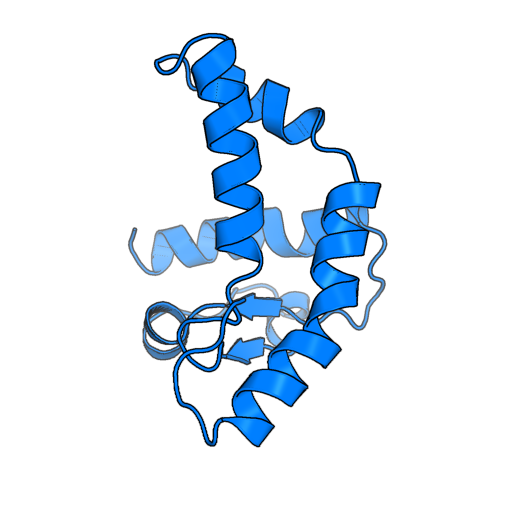ALA A O 1
ATOM 938 N N . LYS A 1 115 ? 18.164 -0.192 -15.387 1.00 86.50 115 LYS A N 1
ATOM 939 C CA . LYS A 1 115 ? 18.845 -1.475 -15.136 1.00 86.50 115 LYS A CA 1
ATOM 940 C C . LYS A 1 115 ? 19.065 -1.760 -13.643 1.00 86.50 115 LYS A C 1
ATOM 942 O O . LYS A 1 115 ? 20.116 -2.258 -13.256 1.00 86.50 115 LYS A O 1
ATOM 947 N N . GLY A 1 116 ? 18.081 -1.423 -12.810 1.00 74.50 116 GLY A N 1
ATOM 948 C CA . GLY A 1 116 ? 18.152 -1.615 -11.358 1.00 74.50 116 GLY A CA 1
ATOM 949 C C . GLY A 1 116 ? 18.860 -0.494 -10.589 1.00 74.50 116 GLY A C 1
ATOM 950 O O . GLY A 1 116 ? 18.959 -0.578 -9.373 1.00 74.50 116 GLY A O 1
ATOM 951 N N . VAL A 1 117 ? 19.327 0.568 -11.253 1.00 78.25 117 VAL A N 1
ATOM 952 C CA . VAL A 1 117 ? 19.871 1.754 -10.569 1.00 78.25 117 VAL A CA 1
ATOM 953 C C . VAL A 1 117 ? 18.736 2.602 -9.978 1.00 78.25 117 VAL A C 1
ATOM 955 O O . VAL A 1 117 ? 17.609 2.596 -10.481 1.00 78.25 117 VAL A O 1
ATOM 958 N N . SER A 1 118 ? 19.052 3.353 -8.915 1.00 77.50 118 SER A N 1
ATOM 959 C CA . SER A 1 118 ? 18.142 4.300 -8.261 1.00 77.50 118 SER A CA 1
ATOM 960 C C . SER A 1 118 ? 17.442 5.221 -9.264 1.00 77.50 118 SER A C 1
ATOM 962 O O . SER A 1 118 ? 18.040 5.721 -10.221 1.00 77.50 118 SER A O 1
ATOM 964 N N . THR A 1 119 ? 16.154 5.455 -9.025 1.00 80.81 119 THR A N 1
ATOM 965 C CA . THR A 1 119 ? 15.310 6.303 -9.870 1.00 80.81 119 THR A CA 1
ATOM 966 C C . THR A 1 119 ? 14.819 7.512 -9.082 1.00 80.81 119 THR A C 1
ATOM 968 O O . THR A 1 119 ? 14.905 7.554 -7.863 1.00 80.81 119 THR A O 1
ATOM 971 N N . LYS A 1 120 ? 14.258 8.508 -9.773 1.00 79.69 120 LYS A N 1
ATOM 972 C CA . LYS A 1 120 ? 13.687 9.719 -9.153 1.00 79.69 120 LYS A CA 1
ATOM 973 C C . LYS A 1 120 ? 12.428 9.486 -8.292 1.00 79.69 120 LYS A C 1
ATOM 975 O O . LYS A 1 120 ? 11.778 10.463 -7.922 1.00 79.69 120 LYS A O 1
ATOM 980 N N . TYR A 1 121 ? 12.000 8.235 -8.140 1.00 71.31 121 TYR A N 1
ATOM 981 C CA . TYR A 1 12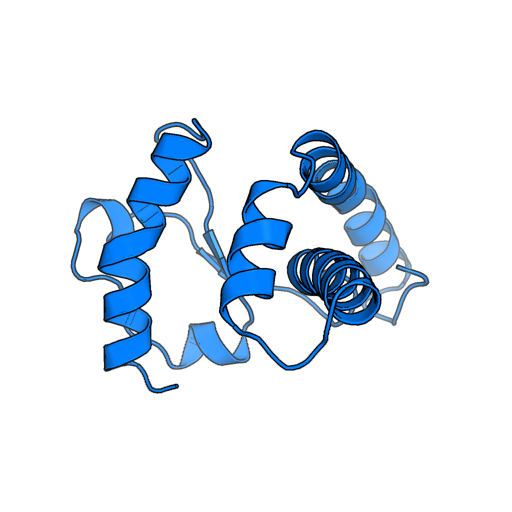1 ? 10.710 7.845 -7.574 1.00 71.31 121 TYR A CA 1
ATOM 982 C C . TYR A 1 121 ? 10.801 7.358 -6.141 1.00 71.31 121 TYR A C 1
ATOM 984 O O . TYR A 1 121 ? 11.858 6.805 -5.773 1.00 71.31 121 TYR A O 1
#